Protein AF-V7IN56-F1 (afdb_monomer_lite)

Structure (mmCIF, N/CA/C/O backbone):
data_AF-V7IN56-F1
#
_entry.id   AF-V7IN56-F1
#
loop_
_atom_site.group_PDB
_atom_site.id
_atom_site.type_symbol
_atom_site.label_atom_id
_atom_site.label_alt_id
_atom_site.label_comp_id
_atom_site.label_a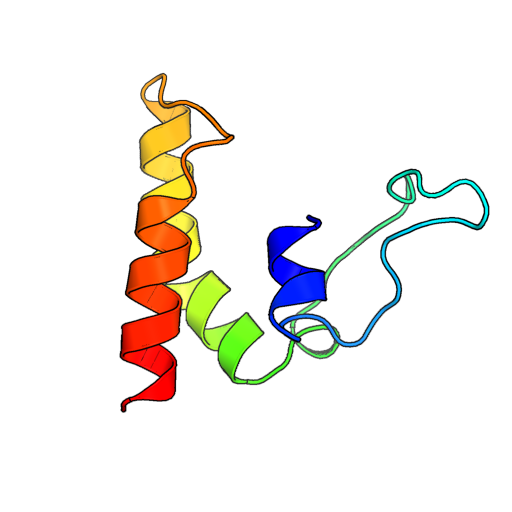sym_id
_atom_site.label_entity_id
_atom_site.label_seq_id
_atom_site.pdbx_PDB_ins_code
_atom_site.Cartn_x
_atom_site.Cartn_y
_atom_site.Cartn_z
_atom_site.occupancy
_atom_site.B_iso_or_equiv
_atom_site.auth_seq_id
_atom_site.auth_comp_id
_atom_site.auth_asym_id
_atom_site.auth_atom_id
_atom_site.pdbx_PDB_model_num
ATOM 1 N N . MET A 1 1 ? 3.626 -3.172 -4.153 1.00 67.19 1 MET A N 1
ATOM 2 C CA . MET A 1 1 ? 2.447 -4.031 -3.883 1.00 67.19 1 MET A CA 1
ATOM 3 C C . MET A 1 1 ? 2.609 -4.952 -2.684 1.00 67.19 1 MET A C 1
ATOM 5 O O . MET A 1 1 ? 1.677 -5.028 -1.895 1.00 67.19 1 MET A O 1
ATOM 9 N N . THR A 1 2 ? 3.773 -5.575 -2.472 1.00 86.12 2 THR A N 1
ATOM 10 C CA . THR A 1 2 ? 4.018 -6.448 -1.305 1.00 86.12 2 THR A CA 1
ATOM 11 C C . THR A 1 2 ? 3.698 -5.769 0.028 1.00 86.12 2 THR A C 1
ATOM 13 O O . THR A 1 2 ? 3.051 -6.375 0.871 1.00 86.12 2 THR A O 1
ATOM 16 N N . PHE A 1 3 ? 4.020 -4.476 0.161 1.00 93.12 3 PHE A N 1
ATOM 17 C CA . PHE A 1 3 ? 3.658 -3.657 1.322 1.00 93.12 3 PHE A CA 1
ATOM 18 C C . PHE A 1 3 ? 2.159 -3.704 1.674 1.00 93.12 3 PHE A C 1
ATOM 20 O O . PHE A 1 3 ? 1.818 -3.858 2.846 1.00 93.12 3 PHE A O 1
ATOM 27 N N . LEU A 1 4 ? 1.267 -3.597 0.677 1.00 94.44 4 LEU A N 1
ATOM 28 C CA . LEU A 1 4 ? -0.184 -3.597 0.897 1.00 94.44 4 LEU A CA 1
ATOM 29 C C . LEU A 1 4 ? -0.659 -4.955 1.418 1.00 94.44 4 LEU A C 1
ATOM 31 O O . LEU A 1 4 ? -1.419 -5.016 2.382 1.00 94.44 4 LEU A O 1
ATOM 35 N N . LYS A 1 5 ? -0.168 -6.041 0.812 1.00 93.00 5 LYS A N 1
ATOM 36 C CA . LYS A 1 5 ? -0.508 -7.409 1.215 1.00 93.00 5 LYS A CA 1
ATOM 37 C C . LYS A 1 5 ? 0.041 -7.742 2.604 1.00 93.00 5 LYS A C 1
ATOM 39 O O . LYS A 1 5 ? -0.712 -8.200 3.451 1.00 93.00 5 LYS A O 1
ATOM 44 N N . GLN A 1 6 ? 1.316 -7.444 2.865 1.00 94.19 6 GLN A N 1
ATOM 45 C CA . GLN A 1 6 ? 1.978 -7.693 4.155 1.00 94.19 6 GLN A CA 1
ATOM 46 C C . GLN A 1 6 ? 1.317 -6.960 5.325 1.00 94.19 6 GLN A C 1
ATOM 48 O O . GLN A 1 6 ? 1.387 -7.422 6.459 1.00 94.19 6 GLN A O 1
ATOM 53 N N . ASN A 1 7 ? 0.673 -5.822 5.060 1.00 96.62 7 ASN A N 1
ATOM 54 C CA . ASN A 1 7 ? -0.012 -5.027 6.074 1.00 96.62 7 ASN A CA 1
ATOM 55 C C . ASN A 1 7 ? -1.530 -5.246 6.124 1.00 96.62 7 ASN A C 1
ATOM 57 O O . ASN A 1 7 ? -2.206 -4.502 6.837 1.00 96.62 7 ASN A O 1
ATOM 61 N N . ASN A 1 8 ? -2.063 -6.240 5.406 1.00 96.31 8 ASN A N 1
ATOM 62 C CA . ASN A 1 8 ? -3.499 -6.527 5.329 1.00 96.31 8 ASN A CA 1
ATOM 63 C C . ASN A 1 8 ? -4.325 -5.296 4.902 1.00 96.31 8 ASN A C 1
ATOM 65 O O . ASN A 1 8 ? -5.341 -4.960 5.508 1.00 96.31 8 ASN A O 1
ATOM 69 N N . LEU A 1 9 ? -3.852 -4.575 3.881 1.00 97.44 9 LEU A N 1
ATOM 70 C CA . LEU A 1 9 ? -4.506 -3.363 3.367 1.00 97.44 9 LEU A CA 1
ATOM 71 C C . LEU A 1 9 ? -5.416 -3.628 2.166 1.00 97.44 9 LEU A C 1
ATOM 73 O O . LEU A 1 9 ? -6.274 -2.804 1.869 1.00 97.44 9 LEU A O 1
ATOM 77 N N . ILE A 1 10 ? -5.231 -4.768 1.502 1.00 96.19 10 ILE A N 1
ATOM 78 C CA . ILE A 1 10 ? -6.044 -5.244 0.380 1.00 96.19 10 ILE A CA 1
ATOM 79 C C . ILE A 1 10 ? -6.699 -6.579 0.747 1.00 96.19 10 ILE A C 1
ATOM 81 O O . ILE A 1 10 ? -6.113 -7.382 1.475 1.00 96.19 10 ILE A O 1
ATOM 85 N N . LEU A 1 11 ? -7.897 -6.810 0.224 1.00 95.56 11 LEU A N 1
ATOM 86 C CA . LEU A 1 11 ? -8.714 -8.006 0.432 1.00 95.56 11 LEU A CA 1
ATOM 87 C C . LEU A 1 11 ? -8.533 -9.045 -0.682 1.00 95.56 11 LEU A C 1
ATOM 89 O O . LEU A 1 11 ? -8.856 -10.216 -0.496 1.00 95.56 11 LEU A O 1
ATOM 93 N N . ILE A 1 12 ? -7.988 -8.629 -1.823 1.00 94.00 12 ILE A N 1
ATOM 94 C CA . ILE A 1 12 ? -7.750 -9.493 -2.979 1.00 94.00 12 ILE A CA 1
ATOM 95 C C . ILE A 1 12 ? -6.344 -10.109 -2.961 1.00 94.00 12 ILE A C 1
ATOM 97 O O . ILE A 1 12 ? -5.449 -9.683 -2.223 1.00 94.00 12 ILE A O 1
ATOM 101 N N . GLU A 1 13 ? -6.142 -11.132 -3.792 1.00 93.44 13 GLU A N 1
ATOM 102 C CA . GLU A 1 13 ? -4.822 -11.712 -4.044 1.00 93.44 13 GLU A CA 1
ATOM 103 C C . GLU A 1 13 ? -4.179 -11.055 -5.276 1.00 93.44 13 GLU A C 1
ATOM 105 O O . GLU A 1 13 ? -4.612 -11.349 -6.399 1.00 93.44 13 GLU A O 1
ATOM 110 N N . PRO A 1 14 ? -3.186 -10.157 -5.100 1.00 93.19 14 PRO A N 1
ATOM 111 C CA . PRO A 1 14 ? -2.592 -9.424 -6.214 1.00 93.19 14 PRO A CA 1
ATOM 112 C C . PRO A 1 14 ? -1.579 -10.247 -7.019 1.00 93.19 14 PRO A C 1
ATOM 114 O O . PRO A 1 14 ? -1.220 -9.829 -8.120 1.00 93.19 14 PRO A O 1
ATOM 117 N N . PHE A 1 15 ? -1.095 -11.373 -6.485 1.00 93.50 15 PHE A N 1
ATOM 118 C CA . PHE A 1 15 ? -0.068 -12.182 -7.133 1.00 93.50 15 PHE A CA 1
ATOM 119 C C . PHE A 1 15 ? -0.662 -13.400 -7.847 1.00 93.50 15 PHE A C 1
ATOM 121 O O . PHE A 1 15 ? -1.702 -13.933 -7.449 1.00 93.50 15 PHE A O 1
ATOM 128 N N . ASP A 1 16 ? -0.031 -13.815 -8.941 1.00 93.75 16 ASP A N 1
ATOM 129 C CA . ASP A 1 16 ? -0.317 -15.092 -9.591 1.00 93.75 16 ASP A CA 1
ATOM 130 C C . ASP A 1 16 ? 0.376 -16.264 -8.871 1.00 93.75 16 ASP A C 1
ATOM 132 O O . ASP A 1 16 ? 1.040 -16.096 -7.846 1.00 93.75 16 ASP A O 1
ATOM 136 N N . VAL A 1 17 ? 0.184 -17.475 -9.398 1.00 93.25 17 VAL A N 1
ATOM 137 C CA . VAL A 1 17 ? 0.753 -18.713 -8.837 1.00 93.25 17 VAL A CA 1
ATOM 138 C C . VAL A 1 17 ? 2.283 -18.740 -8.853 1.00 93.25 17 VAL A C 1
ATOM 140 O O . VAL A 1 17 ? 2.878 -19.456 -8.050 1.00 93.25 17 VAL A O 1
ATOM 143 N N . ASP A 1 18 ? 2.906 -17.937 -9.716 1.00 93.94 18 ASP A N 1
ATOM 144 C CA . ASP A 1 18 ? 4.357 -17.811 -9.848 1.00 93.94 18 ASP A CA 1
ATOM 145 C C . ASP A 1 18 ? 4.915 -16.661 -8.982 1.00 93.94 18 ASP A C 1
ATOM 147 O O . ASP A 1 18 ? 6.125 -16.435 -8.937 1.00 93.94 18 ASP A O 1
ATOM 151 N N . GLY A 1 19 ? 4.046 -15.932 -8.272 1.00 90.00 19 GLY A N 1
ATOM 152 C CA . GLY A 1 19 ? 4.406 -14.814 -7.401 1.00 90.00 19 GLY A CA 1
ATOM 153 C C . GLY A 1 19 ? 4.590 -13.478 -8.126 1.00 90.00 19 GLY A C 1
ATOM 154 O O . GLY A 1 19 ? 5.029 -12.504 -7.506 1.00 90.00 19 GLY A O 1
ATOM 155 N N . ASN A 1 20 ? 4.249 -13.390 -9.413 1.00 92.25 20 ASN A N 1
ATOM 156 C CA . ASN A 1 20 ? 4.288 -12.130 -10.152 1.00 92.25 20 ASN A CA 1
ATOM 157 C C . ASN A 1 20 ? 3.037 -11.302 -9.870 1.00 92.25 20 ASN A C 1
ATOM 159 O O . ASN A 1 20 ? 1.973 -11.831 -9.557 1.00 92.25 20 ASN A O 1
ATOM 163 N N . LEU A 1 21 ? 3.148 -9.979 -10.009 1.00 91.12 21 LEU A N 1
ATOM 164 C CA . LEU A 1 21 ? 1.974 -9.112 -9.962 1.00 91.12 21 LEU A CA 1
ATOM 165 C C . LEU A 1 21 ? 1.073 -9.414 -11.169 1.00 91.12 21 LEU A C 1
ATOM 167 O O . LEU A 1 21 ? 1.535 -9.352 -12.311 1.00 91.12 21 LEU A O 1
ATOM 171 N N . LYS A 1 22 ? -0.210 -9.691 -10.916 1.00 94.38 22 LYS A N 1
ATOM 172 C CA . LYS A 1 22 ? -1.215 -9.866 -11.972 1.00 94.38 22 LYS A CA 1
ATOM 173 C C . LYS A 1 22 ? -1.266 -8.621 -12.862 1.00 94.38 22 LYS A C 1
ATOM 175 O O . LYS A 1 22 ? -1.345 -7.500 -12.363 1.00 94.38 22 LYS A O 1
ATOM 180 N N . LYS A 1 23 ? -1.190 -8.808 -14.183 1.00 89.12 23 LYS A N 1
ATOM 181 C CA . LYS A 1 23 ? -1.112 -7.700 -15.160 1.00 89.12 23 LYS A CA 1
ATOM 182 C C . LYS A 1 23 ? -2.422 -6.928 -15.306 1.00 89.12 23 LYS A C 1
ATOM 184 O O . LYS A 1 23 ? -2.405 -5.774 -15.709 1.00 89.12 23 LYS A O 1
ATOM 189 N N . ASP A 1 24 ? -3.526 -7.585 -14.996 1.00 89.88 24 ASP A N 1
ATOM 190 C CA . ASP A 1 24 ? -4.904 -7.106 -15.042 1.00 89.88 24 ASP A CA 1
ATOM 191 C C . ASP A 1 24 ? -5.404 -6.650 -13.665 1.00 89.88 24 ASP A C 1
ATOM 193 O O . ASP A 1 24 ? -6.607 -6.554 -13.438 1.00 89.88 24 ASP A O 1
ATOM 197 N N . ILE A 1 25 ? -4.492 -6.389 -12.720 1.00 90.44 25 ILE A N 1
ATOM 198 C CA . ILE A 1 25 ? -4.897 -5.945 -11.394 1.00 90.44 25 ILE A CA 1
ATOM 199 C C . ILE A 1 25 ? -5.454 -4.522 -11.438 1.00 90.44 25 ILE A C 1
ATOM 201 O O . ILE A 1 25 ? -4.763 -3.555 -11.758 1.00 90.44 25 ILE A O 1
ATOM 205 N N . GLU A 1 26 ? -6.704 -4.403 -11.017 1.00 91.38 26 GLU A N 1
ATOM 206 C CA . GLU A 1 26 ? -7.355 -3.142 -10.702 1.00 91.38 26 GLU A CA 1
ATOM 207 C C . GLU A 1 26 ? -7.747 -3.170 -9.225 1.00 91.38 26 GLU A C 1
ATOM 209 O O . GLU A 1 26 ? -8.206 -4.191 -8.714 1.00 91.38 26 GLU A O 1
ATOM 214 N N . LEU A 1 27 ? -7.508 -2.063 -8.520 1.00 91.94 27 LEU A N 1
ATOM 215 C CA . LEU A 1 27 ? -7.860 -1.918 -7.110 1.00 91.94 27 LEU A CA 1
ATOM 216 C C . LEU A 1 27 ? -8.983 -0.900 -6.973 1.00 91.94 27 LEU A C 1
ATOM 218 O O . LEU A 1 27 ? -8.798 0.282 -7.269 1.00 91.94 27 LEU A O 1
ATOM 222 N N . TYR A 1 28 ? -10.118 -1.355 -6.460 1.00 94.44 28 TYR A N 1
ATOM 223 C CA . TYR A 1 28 ? -11.247 -0.514 -6.101 1.00 94.44 28 TYR A CA 1
ATOM 224 C C . TYR A 1 28 ? -11.316 -0.322 -4.583 1.00 94.44 28 TYR A C 1
ATOM 226 O O . TYR A 1 28 ? -10.708 -1.054 -3.804 1.00 94.44 28 TYR A O 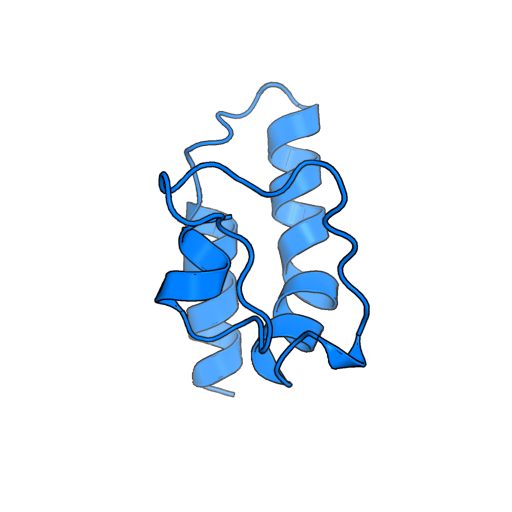1
ATOM 234 N N . ASN A 1 29 ? -12.103 0.656 -4.126 1.00 93.88 29 ASN A N 1
ATOM 235 C CA . ASN A 1 29 ? -12.245 0.933 -2.690 1.00 93.88 29 ASN A CA 1
ATOM 236 C C . ASN A 1 29 ? -12.753 -0.281 -1.890 1.00 93.88 29 ASN A C 1
ATOM 238 O O . ASN A 1 29 ? -12.388 -0.433 -0.728 1.00 93.88 29 ASN A O 1
ATOM 242 N N . TYR A 1 30 ? -13.583 -1.139 -2.493 1.00 95.44 30 TYR A N 1
ATOM 243 C CA . TYR A 1 30 ? -14.086 -2.358 -1.851 1.00 95.44 30 TYR A CA 1
ATOM 244 C C . TYR A 1 30 ? -13.054 -3.493 -1.809 1.00 95.44 30 TYR A C 1
ATOM 246 O O . TYR A 1 30 ? -13.239 -4.443 -1.057 1.00 95.44 30 TYR A O 1
ATOM 254 N N . ASP A 1 31 ? -11.961 -3.390 -2.569 1.00 96.31 31 ASP A N 1
ATOM 255 C CA . ASP A 1 31 ? -10.829 -4.318 -2.492 1.00 96.31 31 ASP A CA 1
ATOM 256 C C . ASP A 1 31 ? -9.843 -3.921 -1.387 1.00 96.31 31 ASP A C 1
ATOM 258 O O . ASP A 1 31 ? -8.860 -4.625 -1.152 1.00 96.31 31 ASP A O 1
ATOM 262 N N . LEU A 1 32 ? -10.075 -2.790 -0.715 1.00 97.19 32 LEU A N 1
ATOM 263 C CA . LEU A 1 32 ? -9.240 -2.250 0.351 1.00 97.19 32 LEU A CA 1
ATOM 264 C C . LEU A 1 32 ? -9.927 -2.413 1.710 1.00 97.19 32 LEU A C 1
ATOM 266 O O . LEU A 1 32 ? -11.139 -2.257 1.839 1.00 97.19 32 LEU A O 1
ATOM 270 N N . THR A 1 33 ? -9.137 -2.650 2.757 1.00 97.75 33 THR A N 1
ATOM 271 C CA . THR A 1 33 ? -9.630 -2.528 4.139 1.00 97.75 33 THR A CA 1
ATOM 272 C C . THR A 1 33 ? -9.885 -1.063 4.495 1.00 97.75 33 THR A C 1
ATOM 274 O O . THR A 1 33 ? -9.478 -0.160 3.761 1.00 97.75 33 THR A O 1
ATOM 277 N N . ASP A 1 34 ? -10.499 -0.787 5.647 1.00 97.62 34 ASP A N 1
ATOM 278 C CA . ASP A 1 34 ? -10.678 0.594 6.124 1.00 97.62 34 ASP A CA 1
ATOM 279 C C . ASP A 1 34 ? -9.335 1.328 6.255 1.00 97.62 34 ASP A C 1
ATOM 281 O O . ASP A 1 34 ? -9.183 2.460 5.789 1.00 97.62 34 ASP A O 1
ATOM 285 N N . PHE A 1 35 ? -8.316 0.650 6.797 1.00 98.12 35 PHE A N 1
ATOM 286 C CA . PHE A 1 35 ? -6.956 1.187 6.856 1.00 98.12 35 PHE A CA 1
ATOM 287 C C . PHE A 1 35 ? -6.324 1.339 5.470 1.00 98.12 35 PHE A C 1
ATOM 289 O O . PHE A 1 35 ? -5.628 2.326 5.237 1.00 98.12 35 PHE A O 1
ATOM 296 N N . GLY A 1 36 ? -6.568 0.409 4.541 1.00 97.56 36 GLY A N 1
ATOM 297 C CA . GLY A 1 36 ? -6.117 0.533 3.153 1.00 97.56 36 GLY A CA 1
ATOM 298 C C . GLY A 1 36 ? -6.710 1.766 2.472 1.00 97.56 36 GLY A C 1
ATOM 299 O O . GLY A 1 36 ? -5.974 2.586 1.923 1.00 97.56 36 GLY A O 1
ATOM 300 N N . ASN A 1 37 ? -8.024 1.952 2.597 1.00 98.06 37 ASN A N 1
ATOM 301 C CA . ASN A 1 37 ? -8.746 3.120 2.101 1.00 98.06 37 ASN A CA 1
ATOM 302 C C . ASN A 1 37 ? -8.206 4.423 2.706 1.00 98.06 37 ASN A C 1
ATOM 304 O O . ASN A 1 37 ? -7.946 5.382 1.978 1.00 98.06 37 ASN A O 1
ATOM 308 N N . ALA A 1 38 ? -8.011 4.474 4.026 1.00 97.94 38 ALA A N 1
ATOM 309 C CA . ALA A 1 38 ? -7.470 5.654 4.697 1.00 97.94 38 ALA A CA 1
ATOM 310 C C . ALA A 1 38 ? -6.028 5.958 4.255 1.00 97.94 38 ALA A C 1
ATOM 312 O O . ALA A 1 38 ? -5.694 7.111 3.975 1.00 97.94 38 ALA A O 1
ATOM 313 N N . LEU A 1 39 ? -5.183 4.933 4.109 1.00 98.19 39 LEU A N 1
ATOM 314 C CA . LEU A 1 39 ? -3.806 5.099 3.650 1.00 98.19 39 LEU A CA 1
ATOM 315 C C . LEU A 1 39 ? -3.749 5.668 2.227 1.00 98.19 39 LEU A C 1
ATOM 317 O O . LEU A 1 39 ? -2.985 6.605 1.977 1.00 98.19 39 LEU A O 1
ATOM 321 N N . PHE A 1 40 ? -4.571 5.141 1.313 1.00 96.69 40 PHE A N 1
ATOM 322 C CA . PHE A 1 40 ? -4.655 5.625 -0.068 1.00 96.69 40 PHE A CA 1
ATOM 323 C C . PHE A 1 40 ? -5.153 7.068 -0.163 1.00 96.69 40 PHE A C 1
ATOM 325 O O . PHE A 1 40 ? -4.707 7.812 -1.031 1.00 96.69 40 PHE A O 1
ATOM 332 N N . LYS A 1 41 ? -6.031 7.493 0.749 1.00 97.12 41 LYS A N 1
ATOM 333 C CA . LYS A 1 41 ? -6.531 8.873 0.793 1.00 97.12 41 LYS A CA 1
ATOM 334 C C . LYS A 1 41 ? -5.525 9.848 1.408 1.00 97.12 41 LYS A C 1
ATOM 336 O O . LYS A 1 41 ? -5.343 10.943 0.884 1.00 97.12 41 LYS A O 1
ATOM 341 N N . GLU A 1 42 ? -4.872 9.480 2.510 1.00 98.12 42 GLU A N 1
ATOM 342 C CA . GLU A 1 42 ? -4.113 10.437 3.333 1.00 98.12 42 GLU A CA 1
ATOM 343 C C . GLU A 1 42 ? -2.593 10.428 3.095 1.00 98.12 42 GLU A C 1
ATOM 345 O O . GLU A 1 42 ? -1.934 11.464 3.258 1.00 98.12 42 GLU A O 1
ATOM 350 N N . TYR A 1 43 ? -2.010 9.278 2.739 1.00 98.06 43 TYR A N 1
ATOM 351 C CA . TYR A 1 43 ? -0.551 9.088 2.734 1.00 98.06 43 TYR A CA 1
ATOM 352 C C . TYR A 1 43 ? 0.011 8.613 1.397 1.00 98.06 43 TYR A C 1
ATOM 354 O O . TYR A 1 43 ? 1.125 9.013 1.052 1.00 98.06 43 TYR A O 1
ATOM 362 N N . TYR A 1 44 ? -0.748 7.849 0.606 1.00 96.62 44 TYR A N 1
ATOM 363 C CA . TYR A 1 44 ? -0.328 7.473 -0.746 1.00 96.62 44 TYR A CA 1
ATOM 364 C C . TYR A 1 44 ? -0.008 8.688 -1.634 1.00 96.62 44 TYR A C 1
ATOM 366 O O . TYR A 1 44 ? 1.065 8.680 -2.233 1.00 96.62 44 TYR A O 1
ATOM 374 N N . PRO A 1 45 ? -0.805 9.781 -1.666 1.00 98.00 45 PRO A N 1
ATOM 375 C CA . PRO A 1 45 ? -0.479 10.943 -2.497 1.00 98.00 45 PRO A CA 1
ATOM 376 C C . PRO A 1 45 ? 0.835 11.617 -2.082 1.00 98.00 45 PRO A C 1
ATOM 378 O O . PRO A 1 45 ? 1.581 12.105 -2.925 1.00 98.00 45 PRO A O 1
ATOM 381 N N . LYS A 1 46 ? 1.161 11.601 -0.782 1.00 98.06 46 LYS A N 1
ATOM 382 C CA . LYS A 1 46 ? 2.416 12.162 -0.251 1.00 98.06 46 LYS A CA 1
ATOM 383 C C . LYS A 1 46 ? 3.622 11.327 -0.673 1.00 98.06 46 LYS A C 1
ATOM 385 O O . LYS A 1 46 ? 4.657 11.886 -1.028 1.00 98.06 46 LYS A O 1
ATOM 390 N N . TRP A 1 47 ? 3.485 10.002 -0.626 1.00 97.88 47 TRP A N 1
ATOM 391 C CA . TRP A 1 47 ? 4.507 9.079 -1.108 1.00 97.88 47 TRP A CA 1
ATOM 392 C C . TRP A 1 47 ? 4.666 9.174 -2.631 1.00 97.88 47 TRP A C 1
ATOM 394 O O . TRP A 1 47 ? 5.786 9.354 -3.094 1.00 97.88 47 TRP A O 1
ATOM 404 N N . SER A 1 48 ? 3.567 9.192 -3.395 1.00 97.19 48 SER A N 1
ATOM 405 C CA . SER A 1 48 ? 3.579 9.393 -4.853 1.00 97.19 48 SER A CA 1
ATOM 406 C C . SER A 1 48 ? 4.309 10.681 -5.231 1.00 97.19 48 SER A C 1
ATOM 408 O O . SER A 1 48 ? 5.259 10.640 -6.001 1.00 97.19 48 SER A O 1
ATOM 410 N N . ALA A 1 49 ? 3.981 11.804 -4.585 1.00 98.19 49 ALA A N 1
ATOM 411 C CA . ALA A 1 49 ? 4.649 13.081 -4.834 1.00 98.19 49 ALA A CA 1
ATOM 412 C C . ALA A 1 49 ? 6.144 13.077 -4.464 1.00 98.19 49 ALA A C 1
ATOM 414 O O . ALA A 1 49 ? 6.913 13.903 -4.954 1.00 98.19 49 ALA A O 1
ATOM 415 N N . TYR A 1 50 ? 6.586 12.214 -3.544 1.00 98.00 50 TYR A N 1
ATOM 416 C CA . TYR A 1 50 ? 8.012 12.002 -3.285 1.00 98.00 50 TYR A CA 1
ATOM 417 C C . TYR A 1 50 ? 8.683 11.263 -4.453 1.00 98.00 50 TYR A C 1
ATOM 419 O O . TYR A 1 50 ? 9.754 11.690 -4.883 1.00 98.00 50 TYR A O 1
ATOM 427 N N . ILE A 1 51 ? 8.037 10.236 -5.011 1.00 97.62 51 ILE A N 1
ATOM 428 C CA . ILE A 1 51 ? 8.531 9.510 -6.193 1.00 97.62 51 ILE A CA 1
ATOM 429 C C . ILE A 1 51 ? 8.586 10.417 -7.420 1.00 97.62 51 ILE A C 1
ATOM 431 O O . ILE A 1 51 ? 9.618 10.469 -8.084 1.00 97.62 51 ILE A O 1
ATOM 435 N N . ASP A 1 52 ? 7.544 11.216 -7.657 1.00 97.62 52 ASP A N 1
ATOM 436 C CA . ASP A 1 52 ? 7.471 12.150 -8.790 1.00 97.62 5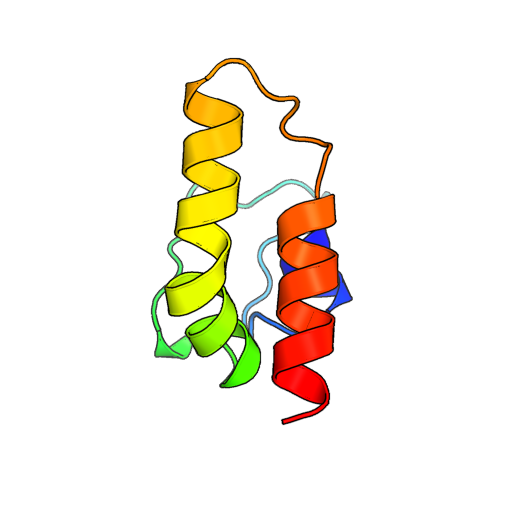2 ASP A CA 1
ATOM 437 C C . ASP A 1 52 ? 8.623 13.172 -8.797 1.00 97.62 52 ASP A C 1
ATOM 439 O O . ASP A 1 52 ? 8.994 13.708 -9.839 1.00 97.62 52 ASP A O 1
ATOM 443 N N . ARG A 1 53 ? 9.233 13.426 -7.632 1.00 97.75 53 ARG A N 1
ATOM 444 C CA . ARG A 1 53 ? 10.398 14.309 -7.463 1.00 97.75 53 ARG A CA 1
ATOM 445 C C . ARG A 1 53 ? 11.746 13.581 -7.563 1.00 97.75 53 ARG A C 1
ATOM 447 O O . ARG A 1 53 ? 12.768 14.150 -7.186 1.00 97.75 53 ARG A O 1
ATOM 454 N N . GLY A 1 54 ? 11.762 12.341 -8.051 1.00 97.50 54 GLY A N 1
ATOM 455 C CA . GLY A 1 54 ? 12.963 11.508 -8.175 1.00 97.50 54 GLY A CA 1
ATOM 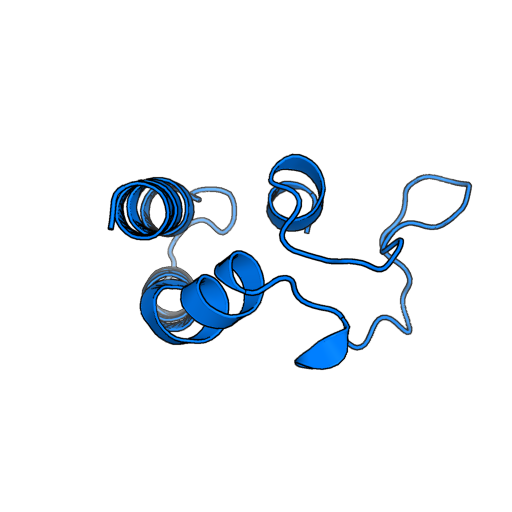456 C C . GLY A 1 54 ? 13.292 10.692 -6.922 1.00 97.50 54 GLY A C 1
ATOM 457 O O . GLY A 1 54 ? 14.431 10.260 -6.752 1.00 97.50 54 GLY A O 1
ATOM 458 N N . GLY A 1 55 ? 12.325 10.509 -6.022 1.00 97.19 55 GLY A N 1
ATOM 459 C CA . GLY A 1 55 ? 12.466 9.636 -4.860 1.00 97.19 55 GLY A CA 1
ATOM 460 C C 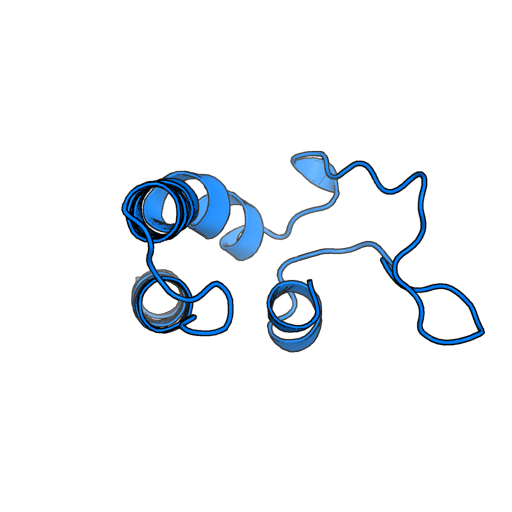. GLY A 1 55 ? 12.564 8.153 -5.233 1.00 97.19 55 GLY A C 1
ATOM 461 O O . GLY A 1 55 ? 12.080 7.725 -6.278 1.00 97.19 55 GLY A O 1
ATOM 462 N N . ASP A 1 56 ? 13.161 7.349 -4.351 1.00 96.44 56 ASP A N 1
ATOM 463 C CA . ASP A 1 56 ? 13.241 5.896 -4.531 1.00 96.44 56 ASP A CA 1
ATOM 464 C C . ASP A 1 56 ? 11.896 5.238 -4.194 1.00 96.44 56 ASP A C 1
ATOM 466 O O . ASP A 1 56 ? 11.391 5.370 -3.077 1.00 96.44 56 ASP A O 1
ATOM 470 N N . VAL A 1 57 ? 11.334 4.479 -5.139 1.00 92.56 57 VAL A N 1
ATOM 471 C CA . VAL A 1 57 ? 10.079 3.727 -4.966 1.00 92.56 57 VAL A CA 1
ATOM 472 C C . VAL A 1 57 ? 10.148 2.715 -3.820 1.00 92.56 57 VAL A C 1
ATOM 474 O O . VAL A 1 57 ? 9.133 2.407 -3.195 1.00 92.56 57 VAL A O 1
ATOM 477 N N . ASN A 1 58 ? 11.340 2.229 -3.480 1.00 94.06 58 ASN A N 1
ATOM 478 C CA . ASN A 1 58 ? 11.535 1.309 -2.362 1.00 94.06 58 ASN A CA 1
ATOM 479 C C . ASN A 1 58 ? 11.546 2.026 -1.005 1.00 94.06 58 ASN A C 1
ATOM 481 O O . ASN A 1 58 ? 11.391 1.384 0.037 1.00 94.06 58 ASN A O 1
ATOM 485 N N . ASN A 1 59 ? 11.676 3.357 -0.984 1.00 95.62 59 ASN A N 1
ATOM 486 C CA . ASN A 1 59 ? 11.559 4.139 0.238 1.00 95.62 59 ASN A CA 1
ATOM 487 C C . ASN A 1 59 ? 10.084 4.309 0.626 1.00 95.62 59 ASN A C 1
ATOM 489 O O . ASN A 1 59 ? 9.395 5.263 0.261 1.00 95.62 59 ASN A O 1
ATOM 493 N N . ILE A 1 60 ? 9.611 3.363 1.429 1.00 96.12 60 ILE A N 1
ATOM 494 C CA . ILE A 1 60 ? 8.231 3.292 1.920 1.00 96.12 60 ILE A CA 1
ATOM 495 C C . ILE A 1 60 ? 8.030 3.983 3.278 1.00 96.12 60 ILE A C 1
ATOM 497 O O . ILE A 1 60 ? 7.008 3.763 3.929 1.00 96.12 60 ILE A O 1
ATOM 501 N N . LYS A 1 61 ? 8.968 4.827 3.737 1.00 97.50 61 LYS A N 1
ATOM 502 C CA . LYS A 1 61 ? 8.899 5.460 5.069 1.00 97.50 61 LYS A CA 1
ATOM 503 C C . LYS A 1 61 ? 7.600 6.244 5.284 1.00 97.50 61 LYS A C 1
ATOM 505 O O . LYS A 1 61 ? 6.958 6.083 6.314 1.00 97.50 61 LYS A O 1
ATOM 510 N N . ILE A 1 62 ? 7.183 7.035 4.291 1.00 97.94 62 ILE A N 1
ATOM 511 C CA . ILE A 1 62 ? 5.936 7.822 4.345 1.00 97.94 62 ILE A CA 1
ATOM 512 C C . ILE A 1 62 ? 4.713 6.914 4.542 1.00 97.94 62 ILE A C 1
ATOM 514 O O . ILE A 1 62 ? 3.810 7.254 5.304 1.00 97.94 62 ILE A O 1
ATOM 518 N N . LEU A 1 63 ? 4.692 5.756 3.874 1.00 98.12 63 LEU A N 1
ATOM 519 C CA . LEU A 1 63 ? 3.599 4.790 3.975 1.00 98.12 63 LEU A CA 1
ATOM 520 C C . LEU A 1 63 ? 3.600 4.079 5.334 1.00 98.12 63 LEU A C 1
ATOM 522 O O . LEU A 1 63 ? 2.545 3.960 5.949 1.00 98.12 63 LEU A O 1
ATOM 526 N N . ASN A 1 64 ? 4.770 3.653 5.822 1.00 98.06 64 ASN A N 1
ATOM 527 C CA . ASN A 1 64 ? 4.926 3.034 7.142 1.00 98.06 64 ASN A CA 1
ATOM 528 C C . ASN A 1 64 ? 4.481 3.974 8.270 1.00 98.06 64 ASN A C 1
ATOM 530 O O . ASN A 1 64 ? 3.649 3.600 9.095 1.00 98.06 64 ASN A O 1
ATOM 534 N N . ASP A 1 65 ? 5.003 5.201 8.287 1.00 98.25 65 ASP A N 1
ATOM 535 C CA . ASP A 1 65 ? 4.667 6.192 9.312 1.00 98.25 65 ASP A CA 1
ATOM 536 C C . ASP A 1 65 ? 3.175 6.537 9.262 1.00 98.25 65 ASP A C 1
ATOM 538 O O . ASP A 1 65 ? 2.509 6.592 10.295 1.00 98.25 65 ASP A O 1
ATOM 542 N N . GLY A 1 66 ? 2.633 6.716 8.054 1.00 98.12 66 GLY A N 1
ATOM 543 C CA . GLY A 1 66 ? 1.216 6.985 7.856 1.00 98.12 66 GLY A CA 1
ATOM 544 C C . GLY A 1 66 ? 0.320 5.866 8.364 1.00 98.12 66 GLY A C 1
ATOM 545 O O . GLY A 1 66 ? -0.630 6.123 9.099 1.00 98.12 66 GLY A O 1
ATOM 546 N N . LEU A 1 67 ? 0.651 4.615 8.046 1.00 98.31 67 LEU A N 1
ATOM 547 C CA . LEU A 1 67 ? -0.096 3.458 8.528 1.00 98.31 67 LEU A CA 1
ATOM 548 C C . LEU A 1 67 ? -0.051 3.339 10.057 1.00 98.31 67 LEU A C 1
ATOM 550 O O . LEU A 1 67 ? -1.070 3.031 10.672 1.00 98.31 67 LEU A O 1
ATOM 554 N N . ASN A 1 68 ? 1.100 3.613 10.674 1.00 98.19 68 ASN A N 1
ATOM 555 C CA . ASN A 1 68 ? 1.233 3.616 12.131 1.00 98.19 68 ASN A CA 1
ATOM 556 C C . ASN A 1 68 ? 0.365 4.697 12.782 1.00 98.19 68 ASN A C 1
ATOM 558 O O . ASN A 1 68 ? -0.263 4.433 13.802 1.00 98.19 68 ASN A O 1
ATOM 562 N N . ILE A 1 69 ? 0.289 5.896 12.198 1.00 98.19 69 ILE A N 1
ATOM 563 C CA . ILE A 1 69 ? -0.610 6.950 12.689 1.00 98.19 69 ILE A CA 1
ATOM 564 C C . ILE A 1 69 ? -2.069 6.502 12.570 1.00 98.19 69 ILE A C 1
ATOM 566 O O . ILE A 1 69 ? -2.823 6.643 13.526 1.00 98.19 69 ILE A O 1
ATOM 570 N N . LEU A 1 70 ? -2.461 5.933 11.427 1.00 97.88 70 LEU A N 1
ATOM 571 C CA . LEU A 1 70 ? -3.836 5.484 11.191 1.00 97.88 70 LEU A CA 1
ATOM 572 C C . LEU A 1 70 ? -4.271 4.380 12.160 1.00 97.88 70 LEU A C 1
ATOM 574 O O . LEU A 1 70 ? -5.397 4.419 12.636 1.00 97.88 70 LEU A O 1
ATOM 578 N N . ARG A 1 71 ? -3.392 3.420 12.472 1.00 96.56 71 ARG A N 1
ATOM 579 C CA . ARG A 1 71 ? -3.687 2.314 13.404 1.00 96.56 71 ARG A CA 1
ATOM 580 C C . ARG A 1 7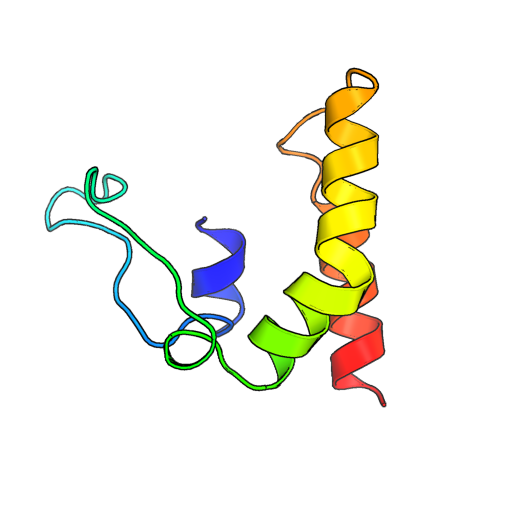1 ? -3.781 2.737 14.871 1.00 96.56 71 ARG A C 1
ATOM 582 O O . ARG A 1 71 ? -4.346 1.994 15.661 1.00 96.56 71 ARG A O 1
ATOM 589 N N . ASN A 1 72 ? -3.204 3.884 15.220 1.00 95.56 72 ASN A N 1
ATOM 590 C CA . ASN A 1 72 ? -3.183 4.418 16.583 1.00 95.56 72 ASN A CA 1
ATOM 591 C C . ASN A 1 72 ? -4.150 5.601 16.780 1.00 95.56 72 ASN A C 1
ATOM 593 O O . ASN A 1 72 ? -4.084 6.261 17.818 1.00 95.56 72 ASN A O 1
ATOM 597 N N . ARG A 1 73 ? -4.989 5.907 15.782 1.00 88.06 73 ARG A N 1
ATOM 598 C CA . ARG A 1 73 ? -6.139 6.807 15.942 1.00 88.06 73 ARG A CA 1
ATOM 599 C C . ARG A 1 73 ? -7.247 6.106 16.716 1.00 88.06 73 ARG A C 1
ATOM 601 O O . ARG A 1 73 ? -7.901 6.816 17.507 1.00 88.06 73 ARG A O 1
#

Organism: NCBI:txid1192560

Foldseek 3Di:
DVVCVVVVFFQDDQADPVRDGDPPDDDDPVRTDPLNNQLVVPQVVVLVVCVVVVHDPVPCVSSVVSSVVVVVD

Sequence (73 aa):
MTFLKQNNLILIEPFDVDGNLKKDIELYNYDLTDFGNALFKEYYPKWSAYIDRGGDVNNIKILNDGLNILRNR

Radius of gyration: 12.67 Å; chains: 1; bounding box: 27×33×32 Å

Secondary structure (DSSP, 8-state):
-HHHHHTT-BSS--B-TTSPBPTT----GGGB-HHHHHHHHHTHHHHHHHHHTT--TT--HHHHHHHHHHHT-

pLDDT: mean 95.14, std 4.34, range [67.19, 98.31]